Protein AF-A0A8T2IG18-F1 (afdb_monomer_lite)

Structure (mmCIF, N/CA/C/O backbone):
data_AF-A0A8T2IG18-F1
#
_entry.id   AF-A0A8T2IG18-F1
#
loop_
_atom_site.group_PDB
_atom_site.id
_atom_site.type_symbol
_atom_site.label_atom_id
_atom_site.label_alt_id
_atom_site.label_comp_id
_atom_site.label_asym_id
_atom_site.label_entity_id
_atom_site.label_seq_id
_atom_site.pdbx_PDB_ins_code
_atom_site.Cartn_x
_atom_site.Cartn_y
_atom_site.Cartn_z
_atom_site.occupancy
_atom_site.B_iso_or_equiv
_atom_site.auth_seq_id
_atom_site.auth_comp_id
_atom_site.auth_asym_id
_atom_site.auth_atom_id
_atom_site.pdbx_PDB_model_num
ATOM 1 N N . MET A 1 1 ? 15.630 -7.173 -21.317 1.00 77.88 1 MET A N 1
ATOM 2 C CA . MET A 1 1 ? 15.371 -8.052 -20.153 1.00 77.88 1 MET A CA 1
ATOM 3 C C . MET A 1 1 ? 14.772 -9.365 -20.653 1.00 77.88 1 MET A C 1
ATOM 5 O O . MET A 1 1 ? 13.938 -9.289 -21.550 1.00 77.88 1 MET A O 1
ATOM 9 N N . PRO A 1 2 ? 15.197 -10.547 -20.176 1.00 90.50 2 PRO A N 1
ATOM 10 C CA . PRO A 1 2 ? 14.495 -11.800 -20.469 1.00 90.50 2 PRO A CA 1
ATOM 11 C C . PRO A 1 2 ? 13.127 -11.837 -19.767 1.00 90.50 2 PRO A C 1
ATOM 13 O O . PRO A 1 2 ? 12.922 -11.130 -18.783 1.00 90.50 2 PRO A O 1
ATOM 16 N N . GLU A 1 3 ? 12.192 -12.646 -20.262 1.00 93.75 3 GLU A N 1
ATOM 17 C CA . GLU A 1 3 ? 10.918 -12.883 -19.573 1.00 93.75 3 GLU A CA 1
ATOM 18 C C . GLU A 1 3 ? 11.134 -13.798 -18.363 1.00 93.75 3 GLU A C 1
ATOM 20 O O . GLU A 1 3 ? 11.722 -14.872 -18.486 1.00 93.75 3 GLU A O 1
ATOM 25 N N . LEU A 1 4 ? 10.680 -13.360 -17.189 1.00 92.69 4 LEU A N 1
ATOM 26 C CA . LEU A 1 4 ? 10.860 -14.083 -15.931 1.00 92.69 4 LEU A CA 1
ATOM 27 C C . LEU A 1 4 ? 9.611 -14.902 -15.587 1.00 92.69 4 LEU A C 1
ATOM 29 O O . LEU A 1 4 ? 8.492 -14.402 -15.649 1.00 92.69 4 LEU A O 1
ATOM 33 N N . THR A 1 5 ? 9.801 -16.151 -15.165 1.00 92.69 5 THR A N 1
ATOM 34 C CA . THR A 1 5 ? 8.710 -16.996 -14.652 1.00 92.69 5 THR A CA 1
ATOM 35 C C . THR A 1 5 ? 8.465 -16.748 -13.161 1.00 92.69 5 THR A C 1
ATOM 37 O O . THR A 1 5 ? 9.412 -16.589 -12.388 1.00 92.69 5 THR A O 1
ATOM 40 N N . ILE A 1 6 ? 7.196 -16.773 -12.739 1.00 94.88 6 ILE A N 1
ATOM 41 C CA . ILE A 1 6 ? 6.798 -16.630 -11.328 1.00 94.88 6 ILE A CA 1
ATOM 42 C C . ILE A 1 6 ? 6.872 -17.947 -10.539 1.00 94.88 6 ILE A C 1
ATOM 44 O O . ILE A 1 6 ? 6.687 -17.937 -9.329 1.00 94.88 6 ILE A O 1
ATOM 48 N N . GLN A 1 7 ? 7.183 -19.073 -11.191 1.00 94.38 7 GLN A N 1
ATOM 49 C CA . GLN A 1 7 ? 7.214 -20.407 -10.564 1.00 94.38 7 GLN A CA 1
ATOM 50 C C . GLN A 1 7 ? 8.237 -20.537 -9.422 1.00 94.38 7 GLN A C 1
ATOM 52 O O . GLN A 1 7 ? 8.097 -21.404 -8.567 1.00 94.38 7 GLN A O 1
ATOM 57 N N . HIS A 1 8 ? 9.254 -19.673 -9.395 1.00 94.75 8 HIS A N 1
ATOM 58 C CA . HIS A 1 8 ? 10.260 -19.648 -8.330 1.00 94.75 8 HIS A CA 1
ATOM 59 C C . HIS A 1 8 ? 9.812 -18.843 -7.097 1.00 94.75 8 HIS A C 1
ATOM 61 O O . HIS A 1 8 ? 10.484 -18.885 -6.067 1.00 94.75 8 HIS A O 1
ATOM 67 N N . LEU A 1 9 ? 8.701 -18.100 -7.182 1.00 96.50 9 LEU A N 1
ATOM 68 C CA . LEU A 1 9 ? 8.164 -17.337 -6.059 1.00 96.50 9 LEU A CA 1
ATOM 69 C C . LEU A 1 9 ? 7.395 -18.272 -5.124 1.00 96.50 9 LEU A C 1
ATOM 71 O O . LEU A 1 9 ? 6.365 -18.841 -5.468 1.00 96.50 9 LEU A O 1
ATOM 75 N N . SER A 1 10 ? 7.891 -18.398 -3.902 1.00 94.56 10 SER A N 1
ATOM 76 C CA . SER A 1 10 ? 7.325 -19.223 -2.843 1.00 94.56 10 SER A CA 1
ATOM 77 C C . SER A 1 10 ? 6.586 -18.359 -1.821 1.00 94.56 10 SER A C 1
ATOM 79 O O . SER A 1 10 ? 7.179 -17.574 -1.076 1.00 94.56 10 SER A O 1
ATOM 81 N N . GLY A 1 11 ? 5.266 -18.526 -1.760 1.00 96.06 11 GLY A N 1
ATOM 82 C CA . GLY A 1 11 ? 4.415 -17.922 -0.737 1.00 96.06 11 GLY A CA 1
ATOM 83 C C . GLY A 1 11 ? 4.104 -16.433 -0.928 1.00 96.06 11 GLY A C 1
ATOM 84 O O . GLY A 1 11 ? 4.663 -15.732 -1.775 1.00 96.06 11 GLY A O 1
ATOM 85 N N . HIS A 1 12 ? 3.178 -15.937 -0.107 1.00 96.75 12 HIS A N 1
ATOM 86 C CA . HIS A 1 12 ? 2.555 -14.623 -0.283 1.00 96.75 12 HIS A CA 1
ATOM 87 C C . HIS A 1 12 ? 3.554 -13.453 -0.247 1.00 96.75 12 HIS A C 1
ATOM 89 O O . HIS A 1 12 ? 3.471 -12.540 -1.064 1.00 96.75 12 HIS A O 1
ATOM 95 N N . ARG A 1 13 ? 4.531 -13.464 0.673 1.00 96.75 13 ARG A N 1
ATOM 96 C CA . ARG A 1 13 ? 5.491 -12.350 0.811 1.00 96.75 13 ARG A CA 1
ATOM 97 C C . ARG A 1 13 ? 6.373 -12.176 -0.427 1.00 96.75 13 ARG A C 1
ATOM 99 O O . ARG A 1 13 ? 6.615 -11.042 -0.828 1.00 96.75 13 ARG A O 1
ATOM 106 N N . GLN A 1 14 ? 6.809 -13.274 -1.049 1.00 97.75 14 GLN A N 1
ATOM 107 C CA . GLN A 1 14 ? 7.616 -13.212 -2.270 1.00 97.75 14 GLN A CA 1
ATOM 108 C C . GLN A 1 14 ? 6.795 -12.690 -3.452 1.00 97.75 14 GLN A C 1
ATOM 110 O O . GLN A 1 14 ? 7.273 -11.831 -4.186 1.00 97.75 14 GLN A O 1
ATOM 115 N N . HIS A 1 15 ? 5.534 -13.117 -3.579 1.00 97.94 15 HIS A N 1
ATOM 116 C CA . HIS A 1 15 ? 4.617 -12.583 -4.589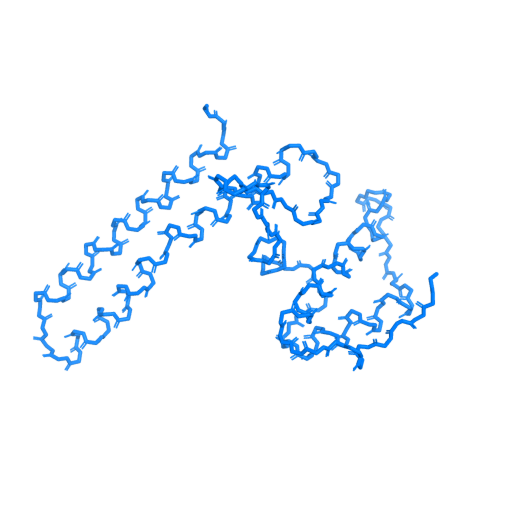 1.00 97.94 15 HIS A CA 1
ATOM 117 C C . HIS A 1 15 ? 4.367 -11.080 -4.397 1.00 97.94 15 HIS A C 1
ATOM 119 O O . HIS A 1 15 ? 4.435 -10.320 -5.359 1.00 97.94 15 HIS A O 1
ATOM 125 N N . ARG A 1 16 ? 4.150 -10.618 -3.157 1.00 98.00 16 ARG A N 1
ATOM 126 C CA . ARG A 1 16 ? 3.977 -9.184 -2.856 1.00 98.00 16 ARG A CA 1
ATOM 127 C C . ARG A 1 16 ? 5.212 -8.359 -3.191 1.00 98.00 16 ARG A C 1
ATOM 129 O O . ARG A 1 16 ? 5.073 -7.297 -3.786 1.00 98.00 16 ARG A O 1
ATOM 136 N N . LEU A 1 17 ? 6.403 -8.847 -2.850 1.00 97.88 17 LEU A N 1
ATOM 137 C CA . LEU A 1 17 ? 7.648 -8.161 -3.189 1.00 97.88 17 LEU A CA 1
ATOM 138 C C . LEU A 1 17 ? 7.884 -8.135 -4.707 1.00 97.88 17 LEU A C 1
ATOM 140 O O . LEU A 1 17 ? 8.251 -7.097 -5.251 1.00 97.88 17 LEU A O 1
ATOM 144 N N . ALA A 1 18 ? 7.631 -9.244 -5.405 1.00 97.81 18 ALA A N 1
ATOM 145 C CA . ALA A 1 18 ? 7.737 -9.297 -6.861 1.00 97.81 18 ALA A CA 1
ATOM 146 C C . ALA A 1 18 ? 6.767 -8.314 -7.529 1.00 97.81 18 ALA A C 1
ATOM 148 O O . ALA A 1 18 ? 7.167 -7.569 -8.421 1.00 97.81 18 ALA A O 1
ATOM 149 N N . ARG A 1 19 ? 5.517 -8.253 -7.059 1.00 97.94 19 ARG A N 1
ATOM 150 C CA . ARG A 1 19 ? 4.515 -7.306 -7.555 1.00 97.94 19 ARG A CA 1
ATOM 151 C C . ARG A 1 19 ? 4.883 -5.850 -7.252 1.00 97.94 19 ARG A C 1
ATOM 153 O O . ARG A 1 19 ? 4.718 -5.011 -8.132 1.00 97.94 19 ARG A O 1
ATOM 160 N N . LEU A 1 20 ? 5.434 -5.561 -6.069 1.00 98.12 20 LEU A N 1
ATOM 161 C CA . LEU A 1 20 ? 5.983 -4.246 -5.720 1.00 98.12 20 LEU A CA 1
ATOM 162 C C . LEU A 1 20 ? 7.048 -3.812 -6.736 1.00 98.12 20 LEU A C 1
ATOM 164 O O . LEU A 1 20 ? 6.949 -2.724 -7.303 1.00 98.12 20 LEU A O 1
ATOM 168 N N . ILE A 1 21 ? 8.043 -4.667 -6.981 1.00 97.50 21 ILE A N 1
ATOM 169 C CA . ILE A 1 21 ? 9.165 -4.375 -7.883 1.00 97.50 21 ILE A CA 1
ATOM 170 C C . ILE A 1 21 ? 8.674 -4.219 -9.326 1.00 97.50 21 ILE A C 1
ATOM 172 O O . ILE A 1 21 ? 8.979 -3.217 -9.969 1.00 97.50 21 ILE A O 1
ATOM 176 N N . LEU A 1 22 ? 7.887 -5.175 -9.830 1.00 97.50 22 LEU A N 1
ATOM 177 C CA . LEU A 1 22 ? 7.353 -5.134 -11.193 1.00 97.50 22 LEU A CA 1
ATOM 178 C C . LEU A 1 22 ? 6.446 -3.921 -11.406 1.00 97.50 22 LEU A C 1
ATOM 180 O O . LEU A 1 22 ? 6.576 -3.257 -12.427 1.00 97.50 22 LEU A O 1
ATOM 184 N N . GLY A 1 23 ? 5.599 -3.577 -10.433 1.00 97.25 23 GLY A N 1
ATOM 185 C CA . GLY A 1 23 ? 4.761 -2.380 -10.493 1.00 97.25 23 GLY A CA 1
ATOM 186 C C . GLY A 1 23 ? 5.582 -1.093 -10.589 1.00 97.25 23 GLY A C 1
ATOM 187 O O . GLY A 1 23 ? 5.256 -0.226 -11.394 1.00 97.25 23 GLY A O 1
ATOM 188 N N . HIS A 1 24 ? 6.684 -0.981 -9.840 1.00 96.56 24 HIS A N 1
ATOM 189 C CA . HIS A 1 24 ? 7.589 0.171 -9.941 1.00 96.56 24 HIS A CA 1
ATOM 190 C C . HIS A 1 24 ? 8.315 0.227 -11.289 1.00 96.56 24 HIS A C 1
ATOM 192 O O . HIS A 1 24 ? 8.422 1.303 -11.870 1.00 96.56 24 HIS A O 1
ATOM 198 N N . ILE A 1 25 ? 8.778 -0.915 -11.811 1.00 96.31 25 ILE A N 1
ATOM 199 C CA . ILE A 1 25 ? 9.408 -0.989 -13.139 1.00 96.31 25 ILE A CA 1
ATOM 200 C C . ILE A 1 25 ? 8.409 -0.591 -14.227 1.00 96.31 25 ILE A C 1
ATOM 202 O O . ILE A 1 25 ? 8.754 0.187 -15.107 1.00 96.31 25 ILE A O 1
ATOM 206 N N . VAL A 1 26 ? 7.176 -1.095 -14.159 1.00 95.75 26 VAL A N 1
ATOM 207 C CA . VAL A 1 26 ? 6.103 -0.775 -15.109 1.00 95.75 26 VAL A CA 1
ATOM 208 C C . VAL A 1 26 ? 5.772 0.714 -15.072 1.00 95.75 26 VAL A C 1
ATOM 210 O O . VAL A 1 26 ? 5.720 1.336 -16.127 1.00 95.75 26 VAL A O 1
ATOM 213 N N . MET A 1 27 ? 5.621 1.305 -13.883 1.00 94.94 27 MET A N 1
ATOM 214 C CA . MET A 1 27 ? 5.377 2.745 -13.753 1.00 94.94 27 MET A CA 1
ATOM 215 C C . MET A 1 27 ? 6.552 3.573 -14.274 1.00 94.94 27 MET A C 1
ATOM 217 O O . MET A 1 27 ? 6.340 4.517 -15.028 1.00 94.94 27 MET A O 1
ATOM 221 N N . GLY A 1 28 ? 7.785 3.192 -13.936 1.00 93.88 28 GLY A N 1
ATOM 222 C CA . GLY A 1 28 ? 8.981 3.844 -14.462 1.00 93.88 28 GLY A CA 1
ATOM 223 C C . GLY A 1 28 ? 9.067 3.755 -15.984 1.00 93.88 28 GLY A C 1
ATOM 224 O O . GLY A 1 28 ? 9.337 4.754 -16.629 1.00 93.88 28 GLY A O 1
ATOM 225 N N . TYR A 1 29 ? 8.777 2.589 -16.566 1.00 94.38 29 TYR A N 1
ATOM 226 C CA . TYR A 1 29 ? 8.812 2.373 -18.012 1.00 94.38 29 TYR A CA 1
ATOM 227 C C . TYR A 1 29 ? 7.706 3.133 -18.753 1.00 94.38 29 TYR A C 1
ATOM 229 O O . TYR A 1 29 ? 7.955 3.693 -19.814 1.00 94.38 29 TYR A O 1
ATOM 237 N N . MET A 1 30 ? 6.483 3.155 -18.219 1.00 94.38 30 MET A N 1
ATOM 238 C CA . MET A 1 30 ? 5.365 3.844 -18.869 1.00 94.38 30 MET A CA 1
ATOM 239 C C . MET A 1 30 ? 5.523 5.361 -18.845 1.00 94.38 30 MET A C 1
ATOM 241 O O . MET A 1 30 ? 5.174 6.003 -19.829 1.00 94.38 30 MET A O 1
ATOM 245 N N . TRP A 1 31 ? 6.044 5.914 -17.748 1.00 94.25 31 TRP A N 1
ATOM 246 C CA . TRP A 1 31 ? 6.079 7.357 -17.494 1.00 94.25 31 TRP A CA 1
ATOM 247 C C . TRP A 1 31 ? 7.483 7.970 -17.574 1.00 94.25 31 TRP A C 1
ATOM 249 O O . TRP A 1 31 ? 7.669 9.113 -17.160 1.00 94.25 31 TRP A O 1
ATOM 259 N N . GLN A 1 32 ? 8.478 7.236 -18.086 1.00 91.81 32 GLN A N 1
ATOM 260 C CA . GLN A 1 32 ? 9.872 7.703 -18.158 1.00 91.81 32 GLN A CA 1
ATOM 261 C C . GLN A 1 32 ? 10.025 9.047 -18.887 1.00 91.81 32 GLN A C 1
ATOM 263 O O . GLN A 1 32 ? 10.847 9.863 -18.480 1.00 91.81 32 GLN A O 1
ATOM 268 N N . ASP A 1 33 ? 9.209 9.286 -19.917 1.00 92.19 33 ASP A N 1
ATOM 269 C CA . ASP A 1 33 ? 9.251 10.478 -20.771 1.00 92.19 33 ASP A CA 1
ATOM 270 C C . ASP A 1 33 ? 8.172 11.510 -20.368 1.00 92.19 33 ASP A C 1
ATOM 272 O O . ASP A 1 33 ? 7.795 12.385 -21.147 1.00 92.19 33 ASP A O 1
ATOM 276 N N . GLY A 1 34 ? 7.659 11.411 -19.136 1.00 90.94 34 GLY A N 1
ATOM 277 C CA . GLY A 1 34 ? 6.609 12.279 -18.608 1.00 90.94 34 GLY A CA 1
ATOM 278 C C . GLY A 1 34 ? 5.210 11.949 -19.136 1.00 90.94 34 GLY A C 1
ATOM 279 O O . GLY A 1 34 ? 4.977 10.915 -19.762 1.00 90.94 34 GLY A O 1
ATOM 280 N N . GLU A 1 35 ? 4.253 12.832 -18.847 1.00 89.56 35 GLU A N 1
ATOM 281 C CA . GLU A 1 35 ? 2.833 12.628 -19.171 1.00 89.56 35 GLU A CA 1
ATOM 282 C C . GLU A 1 35 ? 2.573 12.581 -20.686 1.00 89.56 35 GLU A C 1
ATOM 284 O O . GLU A 1 35 ? 1.838 11.719 -21.168 1.00 89.56 35 GLU A O 1
ATOM 289 N N . GLU A 1 36 ? 3.22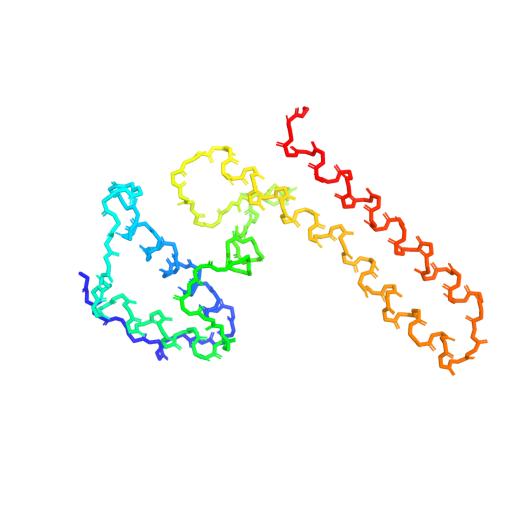6 13.458 -21.452 1.00 91.81 36 GLU A N 1
ATOM 290 C CA . GLU A 1 36 ? 3.075 13.533 -22.912 1.00 91.81 36 GLU A CA 1
ATOM 291 C C . GLU A 1 36 ? 3.779 12.378 -23.644 1.00 91.81 36 GLU A C 1
ATOM 293 O O . GLU A 1 36 ? 3.365 11.986 -24.737 1.00 91.81 36 GLU A O 1
ATOM 298 N N . GLY A 1 37 ? 4.823 11.810 -23.034 1.00 91.50 37 GLY A N 1
ATOM 299 C CA . GLY A 1 37 ? 5.633 10.724 -23.586 1.00 91.50 37 GLY A CA 1
ATOM 300 C C . GLY A 1 37 ? 5.178 9.320 -23.184 1.00 91.50 37 GLY A C 1
ATOM 301 O O . GLY A 1 37 ? 5.916 8.359 -23.394 1.00 91.50 37 GLY A O 1
ATOM 302 N N . ALA A 1 38 ? 3.990 9.176 -22.590 1.00 92.31 38 ALA A N 1
ATOM 303 C CA . ALA A 1 38 ? 3.576 7.924 -21.971 1.00 92.31 38 ALA A CA 1
ATOM 304 C C . ALA A 1 38 ? 3.517 6.743 -22.957 1.00 92.31 38 ALA A C 1
ATOM 306 O O . ALA A 1 38 ? 2.815 6.767 -23.979 1.00 92.31 38 ALA A O 1
ATOM 307 N N . VAL A 1 39 ? 4.206 5.653 -22.612 1.00 93.88 39 VAL A N 1
ATOM 308 C CA . VAL A 1 39 ? 4.204 4.432 -23.423 1.00 93.88 39 VAL A CA 1
ATOM 309 C C . VAL A 1 39 ? 2.858 3.717 -23.291 1.00 93.88 39 VAL A C 1
ATOM 311 O O . VAL A 1 39 ? 2.420 3.366 -22.198 1.00 93.88 39 VAL A O 1
ATOM 314 N N . LYS A 1 40 ? 2.209 3.444 -24.430 1.00 93.81 40 LYS A N 1
ATOM 315 C CA . LYS A 1 40 ? 0.866 2.830 -24.485 1.00 93.81 40 LYS A CA 1
ATOM 316 C C . LYS A 1 40 ? 0.867 1.301 -24.502 1.00 93.81 40 LYS A C 1
ATOM 318 O O . LYS A 1 40 ? -0.184 0.689 -24.334 1.00 93.81 40 LYS A O 1
ATOM 323 N N . VAL A 1 41 ? 2.022 0.681 -24.746 1.00 95.50 41 VAL A N 1
ATOM 324 C CA . VAL A 1 41 ? 2.161 -0.775 -24.877 1.00 95.50 41 VAL A CA 1
ATOM 325 C C . VAL A 1 41 ? 3.347 -1.250 -24.052 1.00 95.50 41 VAL A C 1
ATOM 327 O O . VAL A 1 41 ? 4.486 -0.869 -24.310 1.00 95.50 41 VAL A O 1
ATOM 330 N N . LEU A 1 42 ? 3.082 -2.116 -23.076 1.00 96.19 42 LEU A N 1
ATOM 331 C CA . LEU A 1 42 ? 4.132 -2.748 -22.287 1.00 96.19 42 LEU A CA 1
ATOM 332 C C . LEU A 1 42 ? 4.798 -3.889 -23.071 1.00 96.19 42 LEU A C 1
ATOM 334 O O . LEU A 1 42 ? 4.100 -4.745 -23.622 1.00 96.19 42 LEU A O 1
ATOM 338 N N . PRO A 1 43 ? 6.139 -3.970 -23.072 1.00 96.31 43 PRO A N 1
ATOM 339 C CA . PRO A 1 43 ? 6.863 -5.133 -23.554 1.00 96.31 43 PRO A CA 1
ATOM 340 C C . PRO A 1 43 ? 6.396 -6.421 -22.868 1.00 96.31 43 PRO A C 1
ATOM 342 O O . PRO A 1 43 ? 6.181 -6.458 -21.654 1.00 96.31 43 PRO A O 1
ATOM 345 N N . ARG A 1 44 ? 6.283 -7.509 -23.641 1.00 96.56 44 ARG A N 1
ATOM 346 C CA . ARG A 1 44 ? 5.776 -8.810 -23.164 1.00 96.56 44 ARG A CA 1
ATOM 347 C C . ARG A 1 44 ? 6.516 -9.326 -21.924 1.00 96.56 44 ARG A C 1
ATOM 349 O O . ARG A 1 44 ? 5.886 -9.793 -20.982 1.00 96.56 44 ARG A O 1
ATOM 356 N N . ASN A 1 45 ? 7.837 -9.166 -21.910 1.00 96.38 45 ASN A N 1
ATOM 357 C CA . ASN A 1 45 ? 8.728 -9.568 -20.819 1.00 96.38 45 ASN A CA 1
ATOM 358 C C . ASN A 1 45 ? 8.493 -8.816 -19.491 1.00 96.38 45 ASN A C 1
ATOM 360 O O . ASN A 1 45 ? 8.991 -9.274 -18.466 1.00 96.38 45 ASN A O 1
ATOM 364 N N . LEU A 1 46 ? 7.748 -7.704 -19.493 1.00 96.00 46 LEU A N 1
ATOM 365 C CA . LEU A 1 46 ? 7.270 -7.009 -18.291 1.00 96.00 46 LEU A CA 1
ATOM 366 C C . LEU A 1 46 ? 5.783 -7.275 -18.039 1.00 96.00 46 LEU A C 1
ATOM 368 O O . LEU A 1 46 ? 5.390 -7.555 -16.907 1.00 96.00 46 LEU A O 1
ATOM 372 N N . ALA A 1 47 ? 4.966 -7.224 -19.095 1.00 97.06 47 ALA A N 1
ATOM 373 C CA . ALA A 1 47 ? 3.519 -7.380 -19.002 1.00 97.06 47 ALA A CA 1
ATOM 374 C C . ALA A 1 47 ? 3.111 -8.764 -18.477 1.00 97.06 47 ALA A C 1
ATOM 376 O O . ALA A 1 47 ? 2.287 -8.851 -17.570 1.00 97.06 47 ALA A O 1
ATOM 377 N N . VAL A 1 48 ? 3.704 -9.842 -19.005 1.00 97.69 48 VAL A N 1
ATOM 378 C CA . VAL A 1 48 ? 3.324 -11.221 -18.654 1.00 97.69 48 VAL A CA 1
ATOM 379 C C . VAL A 1 48 ? 3.673 -11.561 -17.199 1.00 97.69 48 VAL A C 1
ATOM 381 O O . VAL A 1 48 ? 2.773 -11.982 -16.472 1.00 97.69 48 VAL A O 1
ATOM 384 N N . PRO A 1 49 ? 4.910 -11.344 -16.701 1.00 97.38 49 PRO A N 1
ATOM 385 C CA . PRO A 1 49 ? 5.219 -11.642 -15.302 1.00 97.38 49 PRO A CA 1
ATOM 386 C C . PRO A 1 49 ? 4.405 -10.783 -14.333 1.00 97.38 49 PRO A C 1
ATOM 388 O O . PRO A 1 49 ? 3.978 -11.276 -13.287 1.00 97.38 49 PRO A O 1
ATOM 391 N N . TYR A 1 50 ? 4.160 -9.513 -14.685 1.00 97.94 50 TYR A N 1
ATOM 392 C CA . TYR A 1 50 ? 3.366 -8.624 -13.848 1.00 97.94 50 TYR A CA 1
ATOM 393 C C . TYR A 1 50 ? 1.897 -9.036 -13.806 1.00 97.94 50 TYR A C 1
ATOM 395 O O . TYR A 1 50 ? 1.319 -9.079 -12.724 1.00 97.94 50 TYR A O 1
ATOM 403 N N . TYR A 1 51 ? 1.306 -9.415 -14.938 1.00 98.12 51 TYR A N 1
ATOM 404 C CA . TYR A 1 51 ? -0.041 -9.979 -14.973 1.00 98.12 51 TYR A CA 1
ATOM 405 C C . TYR A 1 51 ? -0.135 -11.249 -14.121 1.00 98.12 51 TYR A C 1
ATOM 407 O O . TYR A 1 51 ? -0.952 -11.300 -13.207 1.00 98.12 51 TYR A O 1
ATOM 415 N N . ASN A 1 52 ? 0.762 -12.216 -14.328 1.00 97.94 52 ASN A N 1
ATOM 416 C CA . ASN A 1 52 ? 0.711 -13.504 -13.632 1.00 97.94 52 ASN A CA 1
ATOM 417 C C . ASN A 1 52 ? 0.825 -13.350 -12.105 1.00 97.94 52 ASN A C 1
ATOM 419 O O . ASN A 1 52 ? 0.063 -13.962 -11.360 1.00 97.94 52 ASN A O 1
ATOM 423 N N . VAL A 1 53 ? 1.750 -12.514 -11.606 1.00 98.06 53 VAL A N 1
ATOM 424 C CA . VAL A 1 53 ? 1.860 -12.277 -10.151 1.00 98.06 53 VAL A CA 1
ATOM 425 C C . VAL A 1 53 ? 0.630 -11.547 -9.601 1.00 98.06 53 VAL A C 1
ATOM 427 O O . VAL A 1 53 ? 0.241 -11.760 -8.454 1.00 98.06 53 VAL A O 1
ATOM 430 N N . SER A 1 54 ? 0.015 -10.686 -10.413 1.00 98.06 54 SER A N 1
ATOM 431 C CA . SER A 1 54 ? -1.189 -9.936 -10.052 1.00 98.06 54 SER A CA 1
ATOM 432 C C . SER A 1 54 ? -2.406 -10.849 -9.958 1.00 98.06 54 SER A C 1
ATOM 434 O O . SER A 1 54 ? -3.152 -10.757 -8.986 1.00 98.06 54 SER A O 1
ATOM 436 N N . GLU A 1 55 ? -2.544 -11.777 -10.904 1.00 97.94 55 GLU A N 1
ATOM 437 C CA . GLU A 1 55 ? -3.594 -12.793 -10.933 1.00 97.94 55 GLU A CA 1
ATOM 438 C C . GLU A 1 55 ? -3.546 -13.682 -9.684 1.00 97.94 55 GLU A C 1
ATOM 440 O O . GLU A 1 55 ? -4.546 -13.796 -8.977 1.00 97.94 55 GLU A O 1
ATOM 445 N N . VAL A 1 56 ? -2.366 -14.214 -9.332 1.00 97.19 56 VAL A N 1
ATOM 446 C CA . VAL A 1 56 ? -2.178 -15.047 -8.125 1.00 97.19 56 VAL A CA 1
ATOM 447 C C . VAL A 1 56 ? -2.584 -14.313 -6.843 1.00 97.19 56 VAL A C 1
ATOM 449 O O . VAL A 1 56 ? -3.062 -14.928 -5.891 1.00 97.19 56 VAL A O 1
ATOM 452 N N . LEU A 1 57 ? -2.389 -12.995 -6.800 1.00 97.56 57 LEU A N 1
ATOM 453 C CA . LEU A 1 57 ? -2.724 -12.162 -5.646 1.00 97.56 57 LEU A CA 1
ATOM 454 C C . LEU A 1 57 ? -4.150 -11.588 -5.692 1.00 97.56 57 LEU A C 1
ATOM 456 O O . LEU A 1 57 ? -4.527 -10.876 -4.761 1.00 97.56 57 LEU A O 1
ATOM 460 N N . GLY A 1 58 ? -4.923 -11.845 -6.753 1.00 97.69 58 GLY A N 1
ATOM 461 C CA . GLY A 1 58 ? -6.260 -11.274 -6.939 1.00 97.69 58 GLY A CA 1
ATOM 462 C C . GLY A 1 58 ? -6.263 -9.747 -7.080 1.00 97.69 58 GLY A C 1
ATOM 463 O O . GLY A 1 58 ? -7.204 -9.090 -6.643 1.00 97.69 58 GLY A O 1
ATOM 464 N N . MET A 1 59 ? -5.199 -9.165 -7.640 1.00 97.62 59 MET A N 1
ATOM 465 C CA . MET A 1 59 ? -5.029 -7.715 -7.782 1.00 97.62 59 MET A CA 1
ATOM 466 C C . MET A 1 59 ? -4.937 -7.295 -9.257 1.00 97.62 59 MET A C 1
ATOM 468 O O . MET A 1 59 ? -4.456 -8.064 -10.086 1.00 97.62 59 MET A O 1
ATOM 472 N N . PRO A 1 60 ? -5.341 -6.063 -9.618 1.00 97.81 60 PRO A N 1
ATOM 473 C CA . PRO A 1 60 ? -5.183 -5.562 -10.983 1.00 97.81 60 PRO A CA 1
ATOM 474 C C . PRO A 1 60 ? -3.701 -5.292 -11.302 1.00 97.81 60 PRO A C 1
ATOM 476 O O . PRO A 1 60 ? -2.981 -4.827 -10.415 1.00 97.81 60 PRO A O 1
ATOM 479 N N . PRO A 1 61 ? -3.211 -5.524 -12.535 1.00 96.75 61 PRO A N 1
ATOM 480 C CA . PRO A 1 61 ? -1.811 -5.308 -12.928 1.00 96.75 61 PRO A CA 1
ATOM 481 C C . PRO A 1 61 ? -1.489 -3.817 -13.140 1.00 96.75 61 PRO A C 1
ATOM 483 O O . PRO A 1 61 ? -1.112 -3.375 -14.221 1.00 96.75 61 PRO A O 1
ATOM 486 N N . ILE A 1 62 ? -1.657 -3.034 -12.080 1.00 96.75 62 ILE A N 1
ATOM 487 C CA . ILE A 1 62 ? -1.298 -1.624 -11.948 1.00 96.75 62 ILE A CA 1
ATOM 488 C C . ILE A 1 62 ? -0.785 -1.399 -10.522 1.00 96.75 62 ILE A C 1
ATOM 490 O O . ILE A 1 62 ? -1.228 -2.090 -9.601 1.00 96.75 62 ILE A O 1
ATOM 494 N N . LEU A 1 63 ? 0.172 -0.487 -10.326 1.00 96.75 63 LEU A N 1
ATOM 495 C CA . LEU A 1 63 ? 0.716 -0.203 -8.997 1.00 96.75 63 LEU A CA 1
ATOM 496 C C . LEU A 1 63 ? -0.402 0.371 -8.117 1.00 96.75 63 LEU A C 1
ATOM 498 O O . LEU A 1 63 ? -0.936 1.437 -8.419 1.00 96.75 63 LEU A O 1
ATOM 502 N N . VAL A 1 64 ? -0.765 -0.335 -7.044 1.00 97.81 64 VAL A N 1
ATOM 503 C CA . VAL A 1 64 ? -1.822 0.104 -6.116 1.00 97.81 64 VAL A CA 1
ATOM 504 C C . VAL A 1 64 ? -1.244 0.529 -4.771 1.00 97.81 64 VAL A C 1
ATOM 506 O O . VAL A 1 64 ? -0.088 0.250 -4.458 1.00 97.81 64 VAL A O 1
ATOM 509 N N . HIS A 1 65 ? -2.076 1.144 -3.929 1.00 97.88 65 HIS A N 1
ATOM 510 C CA . HIS A 1 65 ? -1.718 1.526 -2.560 1.00 97.88 65 HIS A CA 1
ATOM 511 C C . HIS A 1 65 ? -1.107 0.363 -1.756 1.00 97.88 65 HIS A C 1
ATOM 513 O O . HIS A 1 65 ? -0.111 0.528 -1.056 1.00 97.88 65 HIS A O 1
ATOM 519 N N . ALA A 1 66 ? -1.655 -0.846 -1.907 1.00 97.81 66 ALA A N 1
ATOM 520 C CA . ALA A 1 66 ? -1.148 -2.030 -1.224 1.00 97.81 66 ALA A CA 1
ATOM 521 C C . ALA A 1 66 ? 0.313 -2.358 -1.609 1.00 97.81 66 ALA A C 1
ATOM 523 O O . ALA A 1 66 ? 1.065 -2.892 -0.790 1.00 97.81 66 ALA A O 1
ATOM 524 N N . ASP A 1 67 ? 0.723 -2.028 -2.833 1.00 97.81 67 ASP A N 1
ATOM 525 C CA . ASP A 1 67 ? 2.103 -2.165 -3.285 1.00 97.81 67 ASP A CA 1
ATOM 526 C C . ASP A 1 67 ? 2.925 -0.966 -2.792 1.00 97.81 67 ASP A C 1
ATOM 528 O O . ASP A 1 67 ? 3.845 -1.141 -1.997 1.00 97.81 67 ASP A O 1
ATOM 532 N N . LEU A 1 68 ? 2.552 0.251 -3.209 1.00 97.19 68 LEU A N 1
ATOM 533 C CA . LEU A 1 68 ? 3.316 1.486 -2.997 1.00 97.19 68 LEU A CA 1
ATOM 534 C C . LEU A 1 68 ? 3.512 1.854 -1.521 1.00 97.19 68 LEU A C 1
ATOM 536 O O . LEU A 1 68 ? 4.541 2.438 -1.195 1.00 97.19 68 LEU A O 1
ATOM 540 N N . VAL A 1 69 ? 2.549 1.527 -0.654 1.00 97.50 69 VAL A N 1
ATOM 541 C CA . VAL A 1 69 ? 2.545 1.896 0.770 1.00 97.50 69 VAL A CA 1
ATOM 542 C C . VAL A 1 69 ? 2.703 0.661 1.649 1.00 97.50 69 VAL A C 1
ATOM 544 O O . VAL A 1 69 ? 3.746 0.472 2.273 1.00 97.50 69 VAL A O 1
ATOM 547 N N . LEU A 1 70 ? 1.702 -0.226 1.667 1.00 97.56 70 LEU A N 1
ATOM 548 C CA . LEU A 1 70 ? 1.618 -1.295 2.674 1.00 97.56 70 LEU A CA 1
ATOM 549 C C . LEU A 1 70 ? 2.758 -2.323 2.584 1.00 97.56 70 LEU A C 1
ATOM 551 O O . LEU A 1 70 ? 3.134 -2.917 3.596 1.00 97.56 70 LEU A O 1
ATOM 555 N N . ALA A 1 71 ? 3.302 -2.550 1.384 1.00 97.44 71 ALA A N 1
ATOM 556 C CA . ALA A 1 71 ? 4.389 -3.499 1.147 1.00 97.44 71 ALA A CA 1
ATOM 557 C C . ALA A 1 71 ? 5.764 -2.839 0.940 1.00 97.44 71 ALA A C 1
ATOM 559 O O . ALA A 1 71 ? 6.769 -3.549 0.921 1.00 97.44 71 ALA A O 1
ATOM 560 N N . ASN A 1 72 ? 5.838 -1.514 0.784 1.00 97.44 72 ASN A N 1
ATOM 561 C CA . ASN A 1 72 ? 7.062 -0.810 0.400 1.00 97.44 72 ASN A CA 1
ATOM 562 C C . ASN A 1 72 ? 7.800 -0.190 1.593 1.00 97.44 72 ASN A C 1
ATOM 564 O O . ASN A 1 72 ? 8.136 0.993 1.582 1.00 97.44 72 ASN A O 1
ATOM 568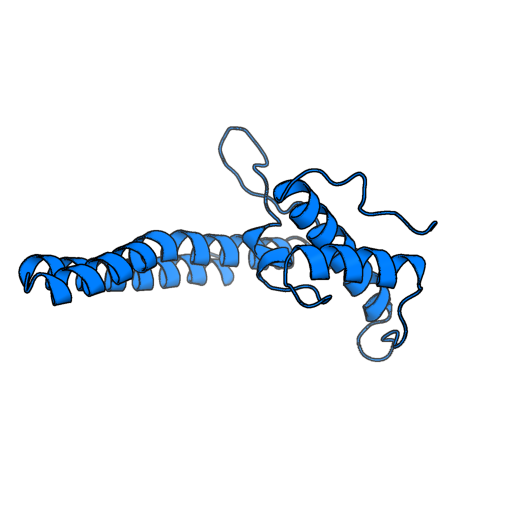 N N . TRP A 1 73 ? 8.072 -0.968 2.635 1.00 96.06 73 TRP A N 1
ATOM 569 C CA . TRP A 1 73 ? 8.793 -0.466 3.801 1.00 96.06 73 TRP A CA 1
ATOM 570 C C . TRP A 1 73 ? 9.718 -1.515 4.407 1.00 96.06 73 TRP A C 1
ATOM 572 O O . TRP A 1 73 ? 9.500 -2.722 4.304 1.00 96.06 73 TRP A O 1
ATOM 582 N N . ARG A 1 74 ? 10.776 -1.039 5.057 1.00 94.56 74 ARG A N 1
ATOM 583 C CA . ARG A 1 74 ? 11.696 -1.840 5.868 1.00 94.56 74 ARG A CA 1
ATOM 584 C C . ARG A 1 74 ? 12.296 -0.993 6.984 1.00 94.56 74 ARG A C 1
ATOM 586 O O . ARG A 1 74 ? 12.388 0.228 6.859 1.00 94.56 74 ARG A O 1
ATOM 593 N N . CYS A 1 75 ? 12.778 -1.640 8.039 1.00 91.75 75 CYS A N 1
ATOM 594 C CA . CYS A 1 75 ? 13.573 -0.967 9.063 1.00 91.75 75 CYS A CA 1
ATOM 595 C C . CYS A 1 75 ? 14.973 -0.649 8.514 1.00 91.75 75 CYS A C 1
ATOM 597 O O . CYS A 1 75 ? 15.679 -1.534 8.027 1.00 91.75 75 CYS A O 1
ATOM 599 N N . LYS A 1 76 ? 15.379 0.616 8.603 1.00 86.88 76 LYS A N 1
ATOM 600 C CA . LYS A 1 76 ? 16.715 1.119 8.265 1.00 86.88 76 LYS A CA 1
ATOM 601 C C . LYS A 1 76 ? 17.763 0.643 9.271 1.00 86.88 76 LYS A C 1
ATOM 603 O O . LYS A 1 76 ? 18.901 0.391 8.890 1.00 86.88 76 LYS A O 1
ATOM 608 N N . ASN A 1 77 ? 17.393 0.535 10.546 1.00 83.38 77 ASN A N 1
ATOM 609 C CA . ASN A 1 77 ? 18.272 0.125 11.639 1.00 83.38 77 ASN A CA 1
ATOM 610 C C . ASN A 1 77 ? 17.483 -0.618 12.743 1.00 83.38 77 ASN A C 1
ATOM 612 O O . ASN A 1 77 ? 16.251 -0.550 12.767 1.00 83.38 77 ASN A O 1
ATOM 616 N N . PRO A 1 78 ? 18.167 -1.298 13.688 1.00 79.44 78 PRO A N 1
ATOM 617 C CA . PRO A 1 78 ? 17.518 -1.947 14.835 1.00 79.44 78 PRO A CA 1
ATOM 618 C C . PRO A 1 78 ? 16.755 -0.984 15.758 1.00 79.44 78 PRO A C 1
ATOM 620 O O . PRO A 1 78 ? 15.958 -1.426 16.574 1.00 79.44 78 PRO A O 1
ATOM 623 N N . GLN A 1 79 ? 16.998 0.326 15.628 1.00 75.38 79 GLN A N 1
ATOM 624 C CA . GLN A 1 79 ? 16.345 1.384 16.405 1.00 75.38 79 GLN A CA 1
ATOM 625 C C . GLN A 1 79 ? 14.930 1.712 15.894 1.00 75.38 79 GLN A C 1
ATOM 627 O O . GLN A 1 79 ? 14.224 2.477 16.538 1.00 75.38 79 GLN A O 1
ATOM 632 N N . GLY A 1 80 ? 14.502 1.129 14.765 1.00 74.12 80 GLY A N 1
ATOM 633 C CA . GLY A 1 80 ? 13.117 1.207 14.288 1.00 74.12 80 GLY A CA 1
ATOM 634 C C . GLY A 1 80 ? 12.825 2.307 13.266 1.00 74.12 80 GLY A C 1
ATOM 635 O O . GLY A 1 80 ? 11.669 2.478 12.891 1.00 74.12 80 GLY A O 1
ATOM 636 N N . ASN A 1 81 ? 13.835 3.020 12.756 1.00 85.44 81 ASN A N 1
ATOM 637 C CA . ASN A 1 81 ? 13.608 4.014 11.700 1.00 85.44 81 ASN A CA 1
ATOM 638 C C . ASN A 1 81 ? 13.181 3.319 10.401 1.00 85.44 81 ASN A C 1
ATOM 640 O O . ASN A 1 81 ? 13.838 2.370 9.977 1.00 85.44 81 ASN A O 1
ATOM 644 N N . LEU A 1 82 ? 12.118 3.788 9.746 1.00 91.69 82 LEU A N 1
ATOM 645 C CA . LEU A 1 82 ? 11.603 3.190 8.509 1.00 91.69 82 LEU A CA 1
ATOM 646 C C . LEU A 1 82 ? 12.213 3.831 7.254 1.00 91.69 82 LEU A C 1
ATOM 648 O O . LEU A 1 82 ? 12.602 4.995 7.247 1.00 91.69 82 LEU A O 1
ATOM 652 N N . THR A 1 83 ? 12.300 3.050 6.181 1.00 94.19 83 THR A N 1
ATOM 653 C CA . THR A 1 83 ? 12.651 3.499 4.826 1.00 94.19 83 THR A CA 1
ATOM 654 C C . THR A 1 83 ? 11.874 2.675 3.804 1.00 94.19 83 THR A C 1
ATOM 656 O O . THR A 1 83 ? 11.470 1.546 4.089 1.00 94.19 83 THR A O 1
ATOM 659 N N . THR A 1 84 ? 11.703 3.200 2.595 1.00 95.69 84 THR A N 1
ATOM 660 C CA . THR A 1 84 ? 11.124 2.454 1.470 1.00 95.69 84 THR A CA 1
ATOM 661 C C . THR A 1 84 ? 12.063 1.350 0.962 1.00 95.69 84 THR A C 1
ATOM 663 O O . THR A 1 84 ? 13.286 1.425 1.140 1.00 95.69 84 THR A O 1
ATOM 666 N N . ILE A 1 85 ? 11.499 0.295 0.362 1.00 96.38 85 ILE A N 1
ATOM 667 C CA . ILE A 1 85 ? 12.264 -0.784 -0.295 1.00 96.38 85 ILE A CA 1
ATOM 668 C C . ILE A 1 85 ? 12.649 -0.348 -1.712 1.00 96.38 85 ILE A C 1
ATOM 670 O O . ILE A 1 85 ? 13.810 -0.461 -2.099 1.00 96.38 85 ILE A O 1
ATOM 674 N N . VAL A 1 86 ? 11.674 0.162 -2.465 1.00 95.31 86 VAL A N 1
ATOM 675 C CA . VAL A 1 86 ? 11.821 0.701 -3.820 1.00 95.31 86 VAL A CA 1
ATOM 676 C C . VAL A 1 86 ? 11.395 2.167 -3.802 1.00 95.31 86 VAL A C 1
ATOM 678 O O . VAL A 1 86 ? 10.467 2.545 -3.088 1.00 95.31 86 VAL A O 1
ATOM 681 N N . SER A 1 87 ? 12.093 3.008 -4.560 1.00 90.38 87 SER A N 1
ATOM 682 C CA . SER A 1 87 ? 11.789 4.438 -4.680 1.00 90.38 87 SER A CA 1
ATOM 683 C C . SER A 1 87 ? 11.610 4.815 -6.147 1.00 90.38 87 SER A C 1
ATOM 685 O O . SER A 1 87 ? 12.279 4.251 -7.012 1.00 90.38 87 SER A O 1
ATOM 687 N N . LEU A 1 88 ? 10.717 5.766 -6.417 1.00 88.06 88 LEU A N 1
ATOM 688 C CA . LEU A 1 88 ? 10.607 6.453 -7.707 1.00 88.06 88 LEU A CA 1
ATOM 689 C C . LEU A 1 88 ? 11.312 7.821 -7.616 1.00 88.06 88 LEU A C 1
ATOM 691 O O . LEU A 1 88 ? 11.672 8.250 -6.511 1.00 88.06 88 LEU A O 1
ATOM 695 N N . PRO A 1 89 ? 11.524 8.523 -8.745 1.00 89.62 89 PRO A N 1
ATOM 696 C CA . PRO A 1 89 ? 11.942 9.921 -8.715 1.00 89.62 89 PRO A CA 1
ATOM 697 C C . PRO A 1 89 ? 11.021 10.761 -7.814 1.00 89.62 89 PRO A C 1
ATOM 699 O O . PRO A 1 89 ? 9.811 10.555 -7.790 1.00 89.62 89 PRO A O 1
ATOM 702 N N . GLY A 1 90 ? 11.604 11.686 -7.047 1.00 84.94 90 GLY A N 1
ATOM 703 C CA . GLY A 1 90 ? 10.893 12.462 -6.016 1.00 84.94 90 GLY A CA 1
ATOM 704 C C . GLY A 1 90 ? 11.620 12.533 -4.668 1.00 84.94 90 GLY A C 1
ATOM 705 O O . GLY A 1 90 ? 11.229 13.310 -3.799 1.00 84.94 90 GLY A O 1
ATOM 706 N N . GLY A 1 91 ? 12.700 11.761 -4.501 1.00 90.44 91 GLY A N 1
ATOM 707 C CA . GLY A 1 91 ? 13.620 11.875 -3.366 1.00 90.44 91 GLY A CA 1
ATOM 708 C C . GLY A 1 91 ? 12.936 11.731 -2.003 1.00 90.44 91 GLY A C 1
ATOM 709 O O . GLY A 1 91 ? 12.052 10.892 -1.820 1.00 90.44 91 GLY A O 1
ATOM 710 N N . GLU A 1 92 ? 13.348 12.563 -1.045 1.00 90.62 92 GLU A N 1
ATOM 711 C CA . GLU A 1 92 ? 12.824 12.546 0.327 1.00 90.62 92 GLU A CA 1
ATOM 712 C C . GLU A 1 92 ? 11.332 12.885 0.401 1.00 90.62 92 GLU A C 1
ATOM 714 O O . GLU A 1 92 ? 10.633 12.342 1.251 1.00 90.62 92 GLU A O 1
ATOM 719 N N . SER A 1 93 ? 10.818 13.713 -0.516 1.00 92.06 93 SER A N 1
ATOM 720 C CA . SER A 1 93 ? 9.396 14.070 -0.545 1.00 92.06 93 SER A CA 1
ATOM 721 C C . SER A 1 93 ? 8.519 12.847 -0.820 1.00 92.06 93 SER A C 1
ATOM 723 O O . SER A 1 93 ? 7.581 12.582 -0.070 1.00 92.06 93 SER A O 1
ATOM 725 N N . LEU A 1 94 ? 8.861 12.042 -1.833 1.00 91.88 94 LEU A N 1
ATOM 726 C CA . LEU A 1 94 ? 8.114 10.819 -2.130 1.00 91.88 94 LEU A CA 1
ATOM 727 C C . LEU A 1 94 ? 8.266 9.775 -1.018 1.00 91.88 94 LEU A C 1
ATOM 729 O O . LEU A 1 94 ? 7.303 9.093 -0.668 1.00 91.88 94 LEU A O 1
ATOM 733 N N . GLN A 1 95 ? 9.466 9.642 -0.450 1.00 93.69 95 GLN A N 1
ATOM 734 C CA . GLN A 1 95 ? 9.668 8.744 0.683 1.00 93.69 95 GLN A CA 1
ATOM 735 C C . GLN A 1 95 ? 8.805 9.162 1.882 1.00 93.69 95 GLN A C 1
ATOM 737 O O . GLN A 1 95 ? 8.146 8.310 2.476 1.00 93.69 95 GLN A O 1
ATOM 742 N N . GLY A 1 96 ? 8.767 10.458 2.200 1.00 93.88 96 GLY A N 1
ATOM 743 C CA . GLY A 1 96 ? 7.887 11.027 3.216 1.00 93.88 96 GLY A CA 1
ATOM 744 C C . GLY A 1 96 ? 6.421 10.742 2.913 1.00 93.88 96 GLY A C 1
ATOM 745 O O . GLY A 1 96 ? 5.722 10.225 3.777 1.00 93.88 96 GLY A O 1
ATOM 746 N N . PHE A 1 97 ? 5.982 10.953 1.670 1.00 95.31 97 PHE A N 1
ATOM 747 C CA . PHE A 1 97 ? 4.623 10.627 1.237 1.00 95.31 97 PHE A CA 1
ATOM 748 C C . PHE A 1 97 ? 4.261 9.164 1.524 1.00 95.31 97 PHE A C 1
ATOM 750 O O . PHE A 1 97 ? 3.227 8.893 2.136 1.00 95.31 97 PHE A O 1
ATOM 757 N N . VAL A 1 98 ? 5.126 8.213 1.160 1.00 96.31 98 VAL A N 1
ATOM 758 C CA . VAL A 1 98 ? 4.878 6.781 1.389 1.00 96.31 98 VAL A CA 1
ATOM 759 C C . VAL A 1 98 ? 4.866 6.441 2.882 1.00 96.31 98 VAL A C 1
ATOM 761 O O . VAL A 1 98 ? 3.945 5.772 3.352 1.00 96.31 98 VAL A O 1
ATOM 764 N N . LEU A 1 99 ? 5.866 6.897 3.639 1.00 95.94 99 LEU A N 1
ATOM 765 C CA . LEU A 1 99 ? 6.019 6.531 5.049 1.00 95.94 99 LEU A CA 1
ATOM 766 C C . LEU A 1 99 ? 4.984 7.209 5.950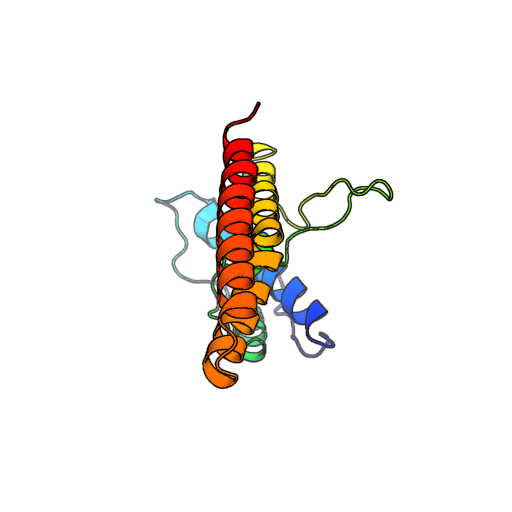 1.00 95.94 99 LEU A C 1
ATOM 768 O O . LEU A 1 99 ? 4.440 6.548 6.829 1.00 95.94 99 LEU A O 1
ATOM 772 N N . VAL A 1 100 ? 4.658 8.483 5.721 1.00 96.31 100 VAL A N 1
ATOM 773 C CA . VAL A 1 100 ? 3.581 9.167 6.453 1.00 96.31 100 VAL A CA 1
ATOM 774 C C . VAL A 1 100 ? 2.241 8.500 6.159 1.00 96.31 100 VAL A C 1
ATOM 776 O O . VAL A 1 100 ? 1.485 8.231 7.089 1.00 96.31 100 VAL A O 1
ATOM 779 N N . THR A 1 101 ? 1.965 8.143 4.899 1.00 97.50 101 THR A N 1
ATOM 780 C CA . THR A 1 101 ? 0.748 7.382 4.568 1.00 97.50 101 THR A CA 1
ATOM 781 C C . THR A 1 101 ? 0.716 6.039 5.305 1.00 97.50 101 THR A C 1
ATOM 783 O O . THR A 1 101 ? -0.302 5.691 5.893 1.00 97.50 101 THR A O 1
ATOM 786 N N . LEU A 1 102 ? 1.839 5.315 5.374 1.00 97.31 102 LEU A N 1
ATOM 787 C CA . LEU A 1 102 ? 1.936 4.084 6.165 1.00 97.31 102 LEU A CA 1
ATOM 788 C C . LEU A 1 102 ? 1.674 4.328 7.663 1.00 97.31 102 LEU A C 1
ATOM 790 O O . LEU A 1 102 ? 1.030 3.505 8.308 1.00 97.31 102 LEU A O 1
ATOM 794 N N . MET A 1 103 ? 2.141 5.442 8.230 1.00 96.44 103 MET A N 1
ATOM 795 C CA . MET A 1 103 ? 1.871 5.786 9.632 1.00 96.44 103 MET A CA 1
ATOM 796 C C . MET A 1 103 ? 0.384 6.045 9.888 1.00 96.44 103 MET A C 1
ATOM 798 O O . MET A 1 103 ? -0.122 5.632 10.930 1.00 96.44 103 MET A O 1
ATOM 802 N N . VAL A 1 104 ? -0.326 6.667 8.941 1.00 98.19 104 VAL A N 1
ATOM 803 C CA . VAL A 1 104 ? -1.789 6.823 9.008 1.00 98.19 104 VAL A CA 1
ATOM 804 C C . VAL A 1 104 ? -2.475 5.452 9.020 1.00 98.19 104 VAL A C 1
ATOM 806 O O . VAL A 1 104 ? -3.329 5.211 9.870 1.00 98.19 104 VAL A O 1
ATOM 809 N N . GLU A 1 105 ? -2.059 4.526 8.152 1.00 98.12 105 GLU A N 1
ATOM 810 C CA . GLU A 1 105 ? -2.586 3.150 8.120 1.00 98.12 105 GLU A CA 1
ATOM 811 C C . GLU A 1 105 ? -2.338 2.408 9.444 1.00 98.12 105 GLU A C 1
ATOM 813 O O . GLU A 1 105 ? -3.222 1.732 9.969 1.00 98.12 105 GLU A O 1
ATOM 818 N N . VAL A 1 106 ? -1.152 2.572 10.041 1.00 96.81 106 VAL A N 1
ATOM 819 C CA . VAL A 1 106 ? -0.831 1.991 11.355 1.00 96.81 106 VAL A CA 1
ATOM 820 C C . VAL A 1 106 ? -1.701 2.595 12.462 1.00 96.81 106 VAL A C 1
ATOM 822 O O . VAL A 1 106 ? -2.204 1.855 13.309 1.00 96.81 106 VAL A O 1
ATOM 825 N N . ALA A 1 107 ? -1.925 3.912 12.444 1.00 97.94 107 ALA A N 1
ATOM 826 C CA . ALA A 1 107 ? -2.782 4.604 13.408 1.00 97.94 107 ALA A CA 1
ATOM 827 C C . ALA A 1 107 ? -4.262 4.193 13.303 1.00 97.94 107 ALA A C 1
ATOM 829 O O . ALA A 1 107 ? -4.987 4.266 14.293 1.00 97.94 107 ALA A O 1
ATOM 830 N N . ALA A 1 108 ? -4.705 3.710 12.139 1.00 97.94 108 ALA A N 1
ATOM 831 C CA . ALA A 1 108 ? -6.065 3.217 11.931 1.00 97.94 108 ALA A CA 1
ATOM 832 C C . ALA A 1 108 ? -6.323 1.834 12.564 1.00 97.94 108 ALA A C 1
ATOM 834 O O . ALA A 1 108 ? -7.477 1.486 12.830 1.00 97.94 108 ALA A O 1
ATOM 835 N N . ILE A 1 109 ? -5.277 1.033 12.826 1.00 97.56 109 ILE A N 1
ATOM 836 C CA . ILE A 1 109 ? -5.402 -0.368 13.280 1.00 97.56 109 ILE A CA 1
ATOM 837 C C . ILE A 1 109 ? -6.295 -0.527 14.526 1.00 97.56 109 ILE A C 1
ATOM 839 O O . ILE A 1 109 ? -7.147 -1.424 14.513 1.00 97.56 109 ILE A O 1
ATOM 843 N N . PRO A 1 110 ? -6.148 0.275 15.604 1.00 97.94 110 PRO A N 1
ATOM 844 C CA . PRO A 1 110 ? -7.032 0.181 16.766 1.00 97.94 110 PRO A CA 1
ATOM 845 C C . PRO A 1 110 ? -8.500 0.428 16.403 1.00 97.94 110 PRO A C 1
ATOM 847 O O . PRO A 1 110 ? -9.361 -0.343 16.818 1.00 97.94 110 PRO A O 1
ATOM 850 N N . GLY A 1 111 ? -8.775 1.419 15.550 1.00 98.06 111 GLY A N 1
ATOM 851 C CA . GLY A 1 111 ? -10.125 1.738 15.086 1.00 98.06 111 GLY A CA 1
ATOM 852 C C . GLY A 1 111 ? -10.758 0.594 14.296 1.00 98.06 111 GLY A C 1
ATOM 853 O O . GLY A 1 111 ? -11.907 0.240 14.541 1.00 98.06 111 GLY A O 1
ATOM 854 N N . VAL A 1 112 ? -10.002 -0.065 13.411 1.00 97.56 112 VAL A N 1
ATOM 855 C CA . VAL A 1 112 ? -10.490 -1.245 12.668 1.00 97.56 112 VAL A CA 1
ATOM 856 C C . VAL A 1 112 ? -10.859 -2.393 13.617 1.00 97.56 112 VAL A C 1
ATOM 858 O O . VAL A 1 112 ? -11.891 -3.041 13.437 1.00 97.56 112 VAL A O 1
ATOM 861 N N . LYS A 1 113 ? -10.053 -2.638 14.659 1.00 97.56 113 LYS A N 1
ATOM 862 C CA . LYS A 1 113 ? -10.379 -3.639 15.691 1.00 97.56 113 LYS A CA 1
ATOM 863 C C . LYS A 1 113 ? -11.630 -3.244 16.478 1.00 97.56 113 LYS A C 1
ATOM 865 O O . LYS A 1 113 ? -12.486 -4.096 16.714 1.00 97.56 113 LYS A O 1
ATOM 870 N N . ALA A 1 114 ? -11.753 -1.967 16.824 1.00 98.12 114 ALA A N 1
ATOM 871 C CA . ALA A 1 114 ? -12.900 -1.429 17.540 1.00 98.12 114 ALA A CA 1
ATOM 872 C C . ALA A 1 114 ? -14.197 -1.517 16.718 1.00 98.12 114 ALA A C 1
ATOM 874 O O . ALA A 1 114 ? -15.239 -1.848 17.272 1.00 98.12 114 ALA A O 1
ATOM 875 N N . VAL A 1 115 ? -14.151 -1.363 15.388 1.00 98.00 115 VAL A N 1
ATOM 876 C CA . VAL A 1 115 ? -15.315 -1.630 14.516 1.00 98.00 115 VAL A CA 1
ATOM 877 C C . VAL A 1 115 ? -15.808 -3.071 14.677 1.00 98.00 115 VAL A C 1
ATOM 879 O O . VAL A 1 115 ? -17.005 -3.298 14.840 1.00 98.00 115 VAL A O 1
ATOM 882 N N . SER A 1 116 ? -14.902 -4.054 14.691 1.00 96.75 116 SER A N 1
ATOM 883 C CA . SER A 1 116 ? -15.294 -5.449 14.928 1.00 96.75 116 SER A CA 1
ATOM 884 C C . SER A 1 116 ? -15.897 -5.653 16.321 1.00 96.75 116 SER A C 1
ATOM 886 O O . SER A 1 116 ? -16.829 -6.443 16.463 1.00 96.75 116 SER A O 1
ATOM 888 N N . GLN A 1 117 ? -15.384 -4.963 17.343 1.00 96.94 117 GLN A N 1
ATOM 889 C CA . GLN A 1 117 ? -15.935 -5.018 18.700 1.00 96.94 117 GLN A CA 1
ATOM 890 C C . GLN A 1 117 ? -17.327 -4.387 18.773 1.00 96.94 117 GLN A C 1
ATOM 892 O O . GLN A 1 117 ? -18.217 -4.989 19.362 1.00 96.94 117 GLN A O 1
ATOM 897 N N . ALA A 1 118 ? -17.539 -3.244 18.118 1.00 97.75 118 ALA A N 1
ATOM 898 C CA . ALA A 1 118 ? -18.836 -2.576 18.047 1.00 97.75 118 ALA A CA 1
ATOM 899 C C . ALA A 1 118 ? -19.903 -3.460 17.380 1.00 97.75 118 ALA A C 1
ATOM 901 O O . ALA A 1 118 ? -21.039 -3.525 17.839 1.00 97.75 118 ALA A O 1
ATOM 902 N N . ILE A 1 119 ? -19.549 -4.185 16.313 1.00 97.44 119 ILE A N 1
ATOM 903 C CA . ILE A 1 119 ? -20.476 -5.132 15.672 1.00 97.44 119 ILE A CA 1
ATOM 904 C C . ILE A 1 119 ? -20.846 -6.262 16.642 1.00 97.44 119 ILE A C 1
ATOM 906 O O . ILE A 1 119 ? -22.018 -6.611 16.766 1.00 97.44 119 ILE A O 1
ATOM 910 N N . ASN A 1 120 ? -19.864 -6.816 17.355 1.00 96.38 120 ASN A N 1
ATOM 911 C CA . ASN A 1 120 ? -20.111 -7.889 18.318 1.00 96.38 120 ASN A CA 1
ATOM 912 C C . ASN A 1 120 ? -20.946 -7.419 19.517 1.00 96.38 120 ASN A C 1
ATOM 914 O O . ASN A 1 120 ? -21.811 -8.166 19.970 1.00 96.38 120 ASN A O 1
ATOM 918 N N . SER A 1 121 ? -20.739 -6.192 20.003 1.00 96.81 121 SER A N 1
ATOM 919 C CA . SER A 1 121 ? -21.494 -5.652 21.136 1.00 96.81 121 SER A CA 1
ATOM 920 C C . SER A 1 121 ? -22.962 -5.387 20.797 1.00 96.81 121 SER A C 1
ATOM 922 O O . SER A 1 121 ? -23.825 -5.575 21.652 1.00 96.81 121 SER A O 1
ATOM 924 N N . LEU A 1 122 ? -23.272 -5.044 19.541 1.00 96.19 122 LEU A N 1
ATOM 925 C CA . LEU A 1 122 ? -24.653 -4.971 19.052 1.00 96.19 122 LEU A CA 1
ATOM 926 C C . LEU A 1 122 ? -25.348 -6.339 19.096 1.00 96.19 122 LEU A C 1
ATOM 928 O O . LEU A 1 122 ? -26.525 -6.418 19.442 1.00 96.19 122 LEU A O 1
ATOM 932 N N . LEU A 1 123 ? -24.627 -7.418 18.773 1.00 95.56 123 LEU A N 1
ATOM 933 C CA . LEU A 1 123 ? -25.163 -8.782 18.839 1.00 95.56 123 LEU A CA 1
ATOM 934 C C . LEU A 1 123 ? -25.390 -9.241 20.284 1.00 95.56 123 LEU A C 1
ATOM 936 O O . LEU A 1 123 ? -26.368 -9.935 20.552 1.00 95.56 123 LEU A O 1
ATOM 940 N N . SER A 1 124 ? -24.507 -8.856 21.208 1.00 96.12 124 SER A N 1
ATOM 941 C CA . SER A 1 124 ? -24.616 -9.203 22.630 1.00 96.12 124 SER A CA 1
ATOM 942 C C . SER A 1 124 ? -25.443 -8.216 23.459 1.00 96.12 124 SER A C 1
ATOM 944 O O . SER A 1 124 ? -25.591 -8.440 24.657 1.00 96.12 124 SER A O 1
ATOM 946 N N . GLN A 1 125 ? -25.967 -7.145 22.848 1.00 95.94 125 GLN A N 1
ATOM 947 C CA . GLN A 1 125 ? -26.699 -6.060 23.520 1.00 95.94 125 GLN A CA 1
ATOM 948 C C . GLN A 1 125 ? -25.910 -5.428 24.685 1.00 95.94 125 GLN A C 1
ATOM 950 O O . GLN A 1 125 ? -26.465 -5.120 25.738 1.00 95.94 125 GLN A O 1
ATOM 955 N N . ASP A 1 126 ? -24.597 -5.257 24.503 1.00 97.56 126 ASP A N 1
ATOM 956 C CA . ASP A 1 126 ? -23.708 -4.650 25.500 1.00 97.56 126 ASP A CA 1
ATOM 957 C C . ASP A 1 126 ? -23.429 -3.180 25.156 1.00 97.56 126 ASP A C 1
ATOM 959 O O . ASP A 1 126 ? -22.507 -2.845 24.403 1.00 97.56 126 ASP A O 1
ATOM 963 N N . ASP A 1 127 ? -24.234 -2.289 25.733 1.00 97.12 127 ASP A N 1
ATOM 964 C CA . ASP A 1 127 ? -24.134 -0.845 25.509 1.00 97.12 127 ASP A CA 1
ATOM 965 C C . ASP A 1 127 ? -22.819 -0.246 26.031 1.00 97.12 127 ASP A C 1
ATOM 967 O O . ASP A 1 127 ? -22.316 0.733 25.471 1.00 97.12 127 ASP A O 1
ATOM 971 N N . GLN A 1 128 ? -22.228 -0.820 27.087 1.00 97.38 128 GLN A N 1
ATOM 972 C CA . GLN A 1 128 ? -20.957 -0.329 27.626 1.00 97.38 128 GLN A CA 1
ATOM 973 C C . GLN A 1 128 ? -19.808 -0.655 26.676 1.00 97.38 128 GLN A C 1
ATOM 975 O O . GLN A 1 128 ? -18.994 0.221 26.367 1.00 97.38 128 GLN A O 1
ATOM 980 N N . MET A 1 129 ? -19.767 -1.890 26.171 1.00 96.69 129 MET A N 1
ATOM 981 C CA . MET A 1 129 ? -18.778 -2.302 25.178 1.00 96.69 129 MET A CA 1
ATOM 982 C C . MET A 1 129 ? -18.960 -1.538 23.864 1.00 96.69 129 MET A C 1
ATOM 984 O O . MET A 1 129 ? -17.969 -1.115 23.268 1.00 96.69 129 MET A O 1
ATOM 988 N N . LEU A 1 130 ? -20.205 -1.294 23.439 1.00 98.25 130 LEU A N 1
ATOM 989 C CA . LEU A 1 130 ? -20.488 -0.463 22.268 1.00 98.25 130 LEU A CA 1
ATOM 990 C C . LEU A 1 130 ? -19.952 0.962 22.445 1.00 98.25 130 LEU A C 1
ATOM 992 O O . LEU A 1 130 ? -19.257 1.469 21.564 1.00 98.25 130 LEU A O 1
ATOM 996 N N . LEU A 1 131 ? -20.232 1.602 23.584 1.00 98.19 131 LEU A N 1
ATOM 997 C CA . LEU A 1 131 ? -19.746 2.952 23.869 1.00 98.19 131 LEU A CA 1
ATOM 998 C C . LEU A 1 131 ? -18.215 3.013 23.869 1.00 98.19 131 LEU A C 1
ATOM 1000 O O . LEU A 1 131 ? -17.647 3.965 23.333 1.00 98.19 131 LEU A O 1
ATOM 1004 N N . GLN A 1 132 ? -17.546 2.019 24.457 1.00 98.06 132 GLN A N 1
ATOM 1005 C CA . GLN A 1 132 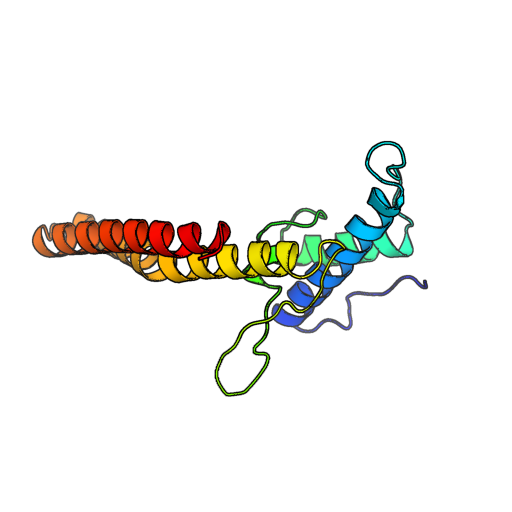? -16.087 1.973 24.462 1.00 98.06 132 GLN A CA 1
ATOM 1006 C C . GLN A 1 132 ? -15.527 1.799 23.046 1.00 98.06 132 GLN A C 1
ATOM 1008 O O . GLN A 1 132 ? -14.653 2.562 22.647 1.00 98.06 132 GLN A O 1
ATOM 1013 N N . ALA A 1 133 ? -16.087 0.887 22.250 1.00 98.31 133 ALA A N 1
ATOM 1014 C CA . ALA A 1 133 ? -15.663 0.686 20.868 1.00 98.31 133 ALA A CA 1
ATOM 1015 C C . ALA A 1 133 ? -15.816 1.965 20.021 1.00 98.31 133 ALA A C 1
ATOM 1017 O O . ALA A 1 133 ? -14.936 2.300 19.231 1.00 98.31 133 ALA A O 1
ATOM 1018 N N . LEU A 1 134 ? -16.894 2.732 20.212 1.00 98.44 134 LEU A N 1
ATOM 1019 C CA . LEU A 1 134 ? -17.080 4.016 19.526 1.00 98.44 134 LEU A CA 1
ATOM 1020 C C . LEU A 1 134 ? -16.046 5.073 19.949 1.00 98.44 134 LEU A C 1
ATOM 1022 O O . LEU A 1 134 ? -15.584 5.842 19.102 1.00 98.44 134 LEU A O 1
ATOM 1026 N N . LYS A 1 135 ? -15.654 5.107 21.230 1.00 98.38 135 LYS A N 1
ATOM 1027 C CA . LYS A 1 135 ? -14.567 5.981 21.706 1.00 98.38 135 LYS A CA 1
ATOM 1028 C C . LYS A 1 135 ? -13.233 5.599 21.069 1.00 98.38 135 LYS A C 1
ATOM 1030 O O . LYS A 1 135 ? -12.556 6.480 20.546 1.00 98.38 135 LYS A O 1
ATOM 1035 N N . ASP A 1 136 ? -12.916 4.309 21.024 1.00 98.12 136 ASP A N 1
ATOM 1036 C CA . ASP A 1 136 ? -11.676 3.801 20.429 1.00 98.12 136 ASP A CA 1
ATOM 1037 C C . ASP A 1 136 ? -11.604 4.112 18.920 1.00 98.12 136 ASP A C 1
ATOM 1039 O O . ASP A 1 136 ? -10.548 4.483 18.402 1.00 98.12 136 ASP A O 1
ATOM 1043 N N . ILE A 1 137 ? -12.735 4.039 18.202 1.00 98.56 137 ILE A N 1
ATOM 1044 C CA . ILE A 1 137 ? -12.828 4.478 16.798 1.00 98.56 137 ILE A CA 1
ATOM 1045 C C . ILE A 1 137 ? -12.510 5.975 16.676 1.00 98.56 137 ILE A C 1
ATOM 1047 O O . ILE A 1 137 ? -11.724 6.370 15.813 1.00 98.56 137 ILE A O 1
ATOM 1051 N N . ASN A 1 138 ? -13.093 6.815 17.534 1.00 98.56 138 ASN A N 1
ATOM 1052 C CA . ASN A 1 138 ? -12.854 8.259 17.512 1.00 98.56 138 ASN A CA 1
ATOM 1053 C C . ASN A 1 138 ? -11.388 8.622 17.824 1.00 98.56 138 ASN A C 1
ATOM 1055 O O . ASN A 1 138 ? -10.803 9.493 17.173 1.00 98.56 138 ASN A O 1
ATOM 1059 N N . GLU A 1 139 ? -10.777 7.940 18.792 1.00 98.56 139 GLU A N 1
ATOM 1060 C CA . GLU A 1 139 ? -9.358 8.103 19.125 1.00 98.56 139 GLU A CA 1
ATOM 1061 C C . GLU A 1 139 ? -8.446 7.676 17.969 1.00 98.56 139 GLU A C 1
ATOM 1063 O O . GLU A 1 139 ? -7.480 8.379 17.651 1.00 98.56 139 GLU A O 1
ATOM 1068 N N . ALA A 1 140 ? -8.773 6.579 17.279 1.00 98.56 140 ALA A N 1
ATOM 1069 C CA . ALA A 1 140 ? -8.039 6.144 16.093 1.00 98.56 140 ALA A CA 1
ATOM 1070 C C . ALA A 1 140 ? -8.121 7.178 14.958 1.00 98.56 140 ALA A C 1
ATOM 1072 O O . ALA A 1 140 ? -7.095 7.513 14.371 1.00 98.56 140 ALA A O 1
ATOM 1073 N N . ILE A 1 141 ? -9.299 7.756 14.694 1.00 98.50 141 ILE A N 1
ATOM 1074 C CA . ILE A 1 141 ? -9.468 8.816 13.679 1.00 98.50 141 ILE A CA 1
ATOM 1075 C C . ILE A 1 141 ? -8.636 10.057 14.033 1.00 98.50 141 ILE A C 1
ATOM 1077 O O . ILE A 1 141 ? -7.992 10.647 13.162 1.00 98.50 141 ILE A O 1
ATOM 1081 N N . SER A 1 142 ? -8.602 10.436 15.311 1.00 98.38 142 SER A N 1
ATOM 1082 C CA . SER A 1 142 ? -7.776 11.553 15.783 1.00 98.38 142 SER A CA 1
ATOM 1083 C C . SER A 1 142 ? -6.282 11.256 15.604 1.00 98.38 142 SER A C 1
ATOM 1085 O O . SER A 1 142 ? -5.550 12.081 15.058 1.00 98.38 142 SER A O 1
ATOM 1087 N N . SER A 1 143 ? -5.848 10.038 15.937 1.00 98.31 143 SER A N 1
ATOM 1088 C CA . SER A 1 143 ? -4.465 9.577 15.744 1.00 98.31 143 SER A CA 1
ATOM 1089 C C . SER A 1 143 ? -4.063 9.535 14.263 1.00 98.31 143 SER A C 1
ATOM 1091 O O . SER A 1 143 ? -2.959 9.946 13.906 1.00 98.31 143 SER A O 1
ATOM 1093 N N . MET A 1 144 ? -4.965 9.098 13.377 1.00 98.44 144 MET A N 1
ATOM 1094 C CA . MET A 1 144 ? -4.779 9.164 11.923 1.00 98.44 144 MET A CA 1
ATOM 1095 C C . MET A 1 144 ? -4.610 10.611 11.449 1.00 98.44 144 MET A C 1
ATOM 1097 O O . MET A 1 144 ? -3.730 10.893 10.635 1.00 98.44 144 MET A O 1
ATOM 1101 N N . SER A 1 145 ? -5.422 11.540 11.966 1.00 97.75 145 SER A N 1
ATOM 1102 C CA . SER A 1 145 ? -5.298 12.963 11.640 1.00 97.75 145 SER A CA 1
ATOM 1103 C C . SER A 1 145 ? -3.962 13.539 12.105 1.00 97.75 145 SER A C 1
ATOM 1105 O O . SER A 1 145 ? -3.359 14.320 11.368 1.00 97.75 145 SER A O 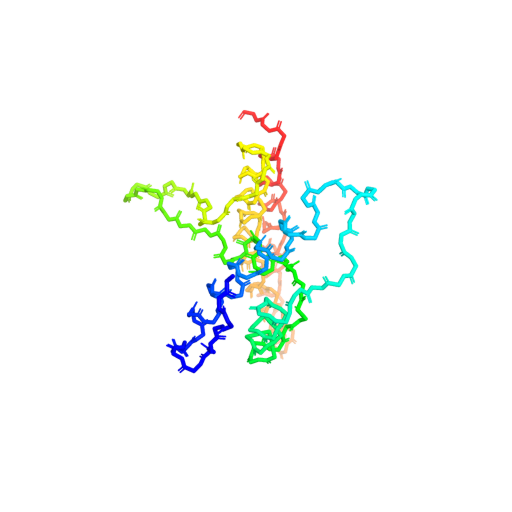1
ATOM 1107 N N . ASP A 1 146 ? -3.483 13.154 13.287 1.00 97.38 146 ASP A N 1
ATOM 1108 C CA . ASP A 1 146 ? -2.186 13.591 13.803 1.00 97.38 146 ASP A CA 1
ATOM 1109 C C . ASP A 1 146 ? -1.022 13.034 12.983 1.00 97.38 146 ASP A C 1
ATOM 1111 O O . ASP A 1 146 ? -0.115 13.787 12.627 1.00 97.38 146 ASP A O 1
ATOM 1115 N N . ALA A 1 147 ? -1.079 11.759 12.593 1.00 96.75 147 ALA A N 1
ATOM 1116 C CA . ALA A 1 147 ? -0.102 11.169 11.683 1.00 96.75 147 ALA A CA 1
ATOM 1117 C C . ALA A 1 147 ? -0.094 11.888 10.323 1.00 96.75 147 ALA A C 1
ATOM 1119 O O . ALA A 1 147 ? 0.972 12.219 9.808 1.00 96.75 147 ALA A O 1
ATOM 1120 N N . LEU A 1 148 ? -1.266 12.212 9.767 1.00 97.06 148 LEU A N 1
ATOM 1121 C CA . LEU A 1 148 ? -1.372 12.908 8.482 1.00 97.06 148 LEU A CA 1
ATOM 1122 C C . LEU A 1 148 ? -0.760 14.318 8.518 1.00 97.06 148 LEU A C 1
ATOM 1124 O O . LEU A 1 148 ? -0.222 14.773 7.510 1.00 97.06 148 LEU A O 1
ATOM 1128 N N . LYS A 1 149 ? -0.779 15.008 9.669 1.00 96.19 149 LYS A N 1
ATOM 1129 C CA . LYS A 1 149 ? -0.134 16.329 9.818 1.00 96.19 149 LYS A CA 1
ATOM 1130 C C . LYS A 1 149 ? 1.373 16.281 9.545 1.00 96.19 149 LYS A C 1
ATOM 1132 O O . LYS A 1 149 ? 1.927 17.298 9.133 1.00 96.19 149 LYS A O 1
ATOM 1137 N N . LEU A 1 150 ? 2.019 15.121 9.706 1.00 93.88 150 LEU A N 1
ATOM 1138 C CA . LEU A 1 150 ? 3.439 14.931 9.384 1.00 93.88 150 LEU A CA 1
ATOM 1139 C C . LEU A 1 150 ? 3.736 15.110 7.886 1.00 93.88 150 LEU A C 1
ATOM 1141 O O . LEU A 1 150 ? 4.877 15.389 7.530 1.00 93.88 150 LEU A O 1
ATOM 1145 N N . MET A 1 151 ? 2.723 15.019 7.014 1.00 93.88 151 MET A N 1
ATOM 1146 C CA . MET A 1 151 ? 2.874 15.207 5.566 1.00 93.88 151 MET A CA 1
ATOM 1147 C C . MET A 1 151 ? 3.377 16.612 5.205 1.00 93.88 151 MET A C 1
ATOM 1149 O O . MET A 1 151 ? 4.050 16.788 4.194 1.00 93.88 151 MET A O 1
ATOM 1153 N N . TYR A 1 152 ? 3.063 17.613 6.031 1.00 87.31 152 TYR A N 1
ATOM 1154 C CA . TYR A 1 152 ? 3.404 19.011 5.763 1.00 87.31 152 TYR A CA 1
ATOM 1155 C C . TYR A 1 152 ? 4.775 19.430 6.302 1.00 87.31 152 TYR A C 1
ATOM 1157 O O . TYR A 1 152 ? 5.175 20.564 6.060 1.00 87.31 152 TYR A O 1
ATOM 1165 N N . GLY A 1 153 ? 5.491 18.539 7.000 1.00 68.94 153 GLY A N 1
ATOM 1166 C CA . GLY A 1 153 ? 6.751 18.856 7.667 1.00 68.94 153 GLY A CA 1
ATOM 1167 C C . GLY A 1 153 ? 6.561 19.857 8.813 1.00 68.94 153 GLY A C 1
ATOM 1168 O O . GLY A 1 153 ? 6.297 21.039 8.605 1.00 68.94 153 GLY A O 1
ATOM 1169 N N . LYS A 1 154 ? 6.722 19.394 10.049 1.00 44.09 154 LYS A N 1
ATOM 1170 C CA . LYS A 1 154 ? 7.181 20.253 11.142 1.00 44.09 154 LYS A CA 1
ATOM 1171 C C . LYS A 1 154 ? 8.536 19.749 11.593 1.00 44.09 154 LYS A C 1
ATOM 1173 O O . LYS A 1 154 ? 8.676 18.508 11.661 1.00 44.09 154 LYS A O 1
#

pLDDT: mean 94.74, std 6.25, range [44.09, 98.56]

InterPro domains:
  IPR000898 Indoleamine 2,3-dioxygenase [PF01231] (1-152)
  IPR000898 Indoleamine 2,3-dioxygenase [PTHR28657] (1-152)
  IPR037217 Tryptophan/Indoleamine 2,3-dioxygenase-like [SSF140959] (1-153)

Sequence (154 aa):
MPELTIQHLSGHRQHRLARLILGHIVMGYMWQDGEEGAVKVLPRNLAVPYYNVSEVLGMPPILVHADLVLANWRCKNPQGNLTTIVSLPGGESLQGFVLVTLMVEVAAIPGVKAVSQAINSLLSQDDQMLLQALKDINEAISSMSDALKLMYGK

Radius of gyration: 19.75 Å; chains: 1; bounding box: 45×41×52 Å

Secondary structure (DSSP, 8-state):
-PPPPGGG--HHHHHHHHHHHHHHHHHHHHHTTTTTT--SS--HHHHHHHHHHHHHTT--SS--HIIIIITS-EESSTT--EE-SS--SSHHHHHHHHHHHHHHHHHHHHHHHHHHHHHHHHHHT-HHHHHHHHHHHHHHHHHHHHHHHGGG--

Organism: NCBI:txid247094

Foldseek 3Di:
DAADDCPPQDDDLSLLVQLLVLQQVQCCQQAVVHDVRGDPDDDPSSVVRLCVSCVVVVHDSHQDLCSQAVNFWDAPDPVRDIFGPDDDPDPPLSRLVRVLVNQLVVLCVQLVVLVVQLVVCVVVVPPVSNVVSVVSNVSSVVSSVVSNVCSVPD